Protein AF-W7D893-F1 (afdb_monomer_lite)

Secondary structure (DSSP, 8-state):
----------EEEEEGGGGGGGTT--HHHHHHHHHHHHHTTSEEE-TT--HHHHHHHHT-TTEEEEE-

Radius of gyration: 12.63 Å; chains: 1; bounding box: 27×20×40 Å

Sequence (68 aa):
MRQYEEWVPKIYFLKRRFIHELNGAIYVELRQKLEQLVSEGKAVDATNFNYSDTEKYKGNPTYIKYLC

Organism: NCBI:txid1265822

pLDDT: mean 86.07, std 13.04, range [38.88, 95.88]

Structure (mmCIF, N/CA/C/O backbone):
data_AF-W7D893-F1
#
_entry.id   AF-W7D893-F1
#
loop_
_atom_site.group_PDB
_atom_site.id
_atom_site.type_symbol
_atom_site.label_atom_id
_atom_site.label_alt_id
_atom_site.label_comp_id
_atom_site.label_asym_id
_atom_site.label_entity_id
_atom_site.label_seq_id
_atom_site.pdbx_PDB_ins_code
_atom_site.Cartn_x
_atom_site.Cartn_y
_atom_site.Cartn_z
_atom_site.occupancy
_atom_site.B_iso_or_equiv
_atom_site.auth_seq_id
_atom_site.auth_comp_id
_atom_site.auth_asym_id
_atom_site.auth_atom_id
_atom_site.pdbx_PDB_model_num
ATOM 1 N N . MET A 1 1 ? -7.980 -13.168 -29.312 1.00 38.88 1 MET A N 1
ATOM 2 C CA . MET A 1 1 ? -6.556 -12.992 -28.955 1.00 38.88 1 MET A CA 1
ATOM 3 C C . MET A 1 1 ? -6.525 -12.334 -27.587 1.00 38.88 1 MET A C 1
ATOM 5 O O . MET A 1 1 ? -6.992 -11.210 -27.481 1.00 38.88 1 MET A O 1
ATOM 9 N N . ARG A 1 2 ? -6.125 -13.046 -26.526 1.00 48.19 2 ARG A N 1
ATOM 10 C CA . ARG A 1 2 ? -5.938 -12.409 -25.215 1.00 48.19 2 ARG A CA 1
ATOM 11 C C . ARG A 1 2 ? -4.612 -11.663 -25.302 1.00 48.19 2 ARG A C 1
ATOM 13 O O . ARG A 1 2 ? -3.575 -12.310 -25.402 1.00 48.19 2 ARG A O 1
ATOM 20 N N . GLN A 1 3 ? -4.662 -10.335 -25.388 1.00 46.12 3 GLN A N 1
ATOM 21 C CA . GLN A 1 3 ? -3.479 -9.516 -25.154 1.00 46.12 3 GLN A CA 1
ATOM 22 C C . GLN A 1 3 ? -3.002 -9.867 -23.746 1.00 46.12 3 GLN A C 1
ATOM 24 O O . GLN A 1 3 ? -3.724 -9.662 -22.773 1.00 46.12 3 GLN A O 1
ATOM 29 N N . TYR A 1 4 ? -1.836 -10.494 -23.652 1.00 51.97 4 TYR A N 1
ATOM 30 C CA . TYR A 1 4 ? -1.110 -10.527 -22.398 1.00 51.97 4 TYR A CA 1
ATOM 31 C C . TYR A 1 4 ? -0.638 -9.089 -22.201 1.00 51.97 4 TYR A C 1
ATOM 33 O O . TYR A 1 4 ? 0.359 -8.692 -22.795 1.00 51.97 4 TYR A O 1
ATOM 41 N N . GLU A 1 5 ? -1.416 -8.279 -21.477 1.00 58.81 5 GLU A N 1
ATOM 42 C CA . GLU A 1 5 ? -0.892 -7.035 -20.916 1.00 58.81 5 GLU A CA 1
ATOM 43 C C . GLU A 1 5 ? 0.404 -7.406 -20.196 1.00 58.81 5 GLU A C 1
ATOM 45 O O . GLU A 1 5 ? 0.402 -8.282 -19.326 1.00 58.81 5 GLU A O 1
ATOM 50 N N . GLU A 1 6 ? 1.522 -6.820 -20.623 1.00 57.72 6 GLU A N 1
ATOM 51 C CA . GLU A 1 6 ? 2.791 -6.964 -19.922 1.00 57.72 6 GLU A CA 1
ATOM 52 C C . GLU A 1 6 ? 2.551 -6.562 -18.466 1.00 57.72 6 GLU A C 1
ATOM 54 O O . GLU A 1 6 ? 2.241 -5.408 -18.158 1.00 57.72 6 GLU A O 1
ATOM 59 N N . TRP A 1 7 ? 2.614 -7.542 -17.563 1.00 66.38 7 TRP A N 1
ATOM 60 C CA . TRP A 1 7 ? 2.436 -7.310 -16.139 1.00 66.38 7 TRP A CA 1
ATOM 61 C C . TRP A 1 7 ? 3.642 -6.529 -15.639 1.00 66.38 7 TRP A C 1
ATOM 63 O O . TRP A 1 7 ? 4.657 -7.107 -15.258 1.00 66.38 7 TRP A O 1
ATOM 73 N N . VAL A 1 8 ? 3.536 -5.201 -15.672 1.00 76.81 8 VAL A N 1
ATOM 74 C CA . VAL A 1 8 ? 4.509 -4.328 -15.023 1.00 76.81 8 VAL A CA 1
ATOM 75 C C . VAL A 1 8 ? 4.366 -4.549 -13.517 1.00 76.81 8 VAL A C 1
ATOM 77 O O . VAL A 1 8 ? 3.289 -4.257 -12.979 1.00 76.81 8 VAL A O 1
ATOM 80 N N . PRO A 1 9 ? 5.403 -5.077 -12.843 1.00 82.12 9 PRO A N 1
ATOM 81 C CA . PRO A 1 9 ? 5.345 -5.328 -11.416 1.00 82.12 9 PRO A CA 1
ATOM 82 C C . PRO A 1 9 ? 5.201 -4.000 -10.674 1.00 82.12 9 PRO A C 1
ATOM 84 O O . PRO A 1 9 ? 5.986 -3.071 -10.876 1.00 82.12 9 PRO A O 1
ATOM 87 N N . LYS A 1 10 ? 4.202 -3.920 -9.801 1.00 89.88 10 LYS A N 1
ATOM 88 C CA . LYS A 1 10 ? 3.933 -2.768 -8.947 1.00 89.88 10 LYS A CA 1
ATOM 89 C C . LYS A 1 10 ? 4.291 -3.074 -7.505 1.00 89.88 10 LYS A C 1
ATOM 91 O O . LYS A 1 10 ? 4.118 -4.190 -7.011 1.00 89.88 10 LYS A O 1
ATOM 96 N N . ILE A 1 11 ? 4.797 -2.061 -6.813 1.00 91.81 11 ILE A N 1
ATOM 97 C CA . ILE A 1 11 ? 5.177 -2.167 -5.405 1.00 91.81 11 ILE A CA 1
ATOM 98 C C . ILE A 1 11 ? 4.272 -1.254 -4.599 1.00 91.81 11 ILE A C 1
ATOM 100 O O . ILE A 1 11 ? 4.221 -0.054 -4.846 1.00 91.81 11 ILE A O 1
ATOM 104 N N . TYR A 1 12 ? 3.629 -1.814 -3.581 1.00 94.31 12 TYR A N 1
ATOM 105 C CA . TYR A 1 12 ? 2.805 -1.056 -2.650 1.00 94.31 12 TYR A CA 1
ATOM 106 C C . TYR A 1 12 ? 3.303 -1.230 -1.220 1.00 94.31 12 TYR A C 1
ATOM 108 O O . TYR A 1 12 ? 3.697 -2.324 -0.809 1.00 94.31 12 TYR A O 1
ATOM 116 N N . PHE A 1 13 ? 3.230 -0.163 -0.431 1.00 95.25 13 PHE A N 1
ATOM 117 C CA . PHE A 1 13 ? 3.394 -0.219 1.019 1.00 95.25 13 PHE A CA 1
ATOM 118 C C . PHE A 1 13 ? 2.062 0.092 1.693 1.00 95.25 13 PHE A C 1
ATOM 120 O O . PHE A 1 13 ? 1.612 1.236 1.718 1.00 95.25 13 PHE A O 1
ATOM 127 N N . LEU A 1 14 ? 1.425 -0.929 2.259 1.00 95.62 14 LEU A N 1
ATOM 128 C CA . LEU A 1 14 ? 0.159 -0.801 2.975 1.00 95.62 14 LEU A CA 1
ATOM 129 C C . LEU A 1 14 ? 0.416 -0.556 4.461 1.00 95.62 14 LEU A C 1
ATOM 131 O O . LEU A 1 14 ? 1.199 -1.280 5.075 1.00 95.62 14 LEU A O 1
ATOM 135 N N . LYS A 1 15 ? -0.283 0.402 5.081 1.00 95.31 15 LYS A N 1
ATOM 136 C CA . LYS A 1 15 ? -0.268 0.527 6.546 1.00 95.31 15 LYS A CA 1
ATOM 137 C C . LYS A 1 15 ? -0.908 -0.720 7.161 1.00 95.31 15 LYS A C 1
ATOM 139 O O . LYS A 1 15 ? -2.083 -0.998 6.936 1.00 95.31 15 LYS A O 1
ATOM 144 N N . ARG A 1 16 ? -0.160 -1.431 8.001 1.00 94.25 16 ARG A N 1
ATOM 145 C CA . ARG A 1 16 ? -0.505 -2.721 8.617 1.00 94.25 16 ARG A CA 1
ATOM 146 C C . ARG A 1 16 ? -1.893 -2.758 9.251 1.00 94.25 16 ARG A C 1
ATOM 148 O O . ARG A 1 16 ? -2.578 -3.769 9.152 1.00 94.25 16 ARG A O 1
ATOM 155 N N . ARG A 1 17 ? -2.333 -1.653 9.860 1.00 95.81 17 ARG A N 1
ATOM 156 C CA . ARG A 1 17 ? -3.668 -1.547 10.470 1.00 95.81 17 ARG A CA 1
ATOM 157 C C . ARG A 1 17 ? -4.822 -1.759 9.481 1.00 95.81 17 ARG A C 1
ATOM 159 O O . ARG A 1 17 ? -5.885 -2.164 9.921 1.00 95.81 17 ARG A O 1
ATOM 166 N N . PHE A 1 18 ? -4.610 -1.538 8.183 1.00 95.88 18 PHE A N 1
ATOM 167 C CA . PHE A 1 18 ? -5.619 -1.681 7.125 1.00 95.88 18 PHE A CA 1
ATOM 168 C C . PHE A 1 18 ? -5.498 -2.998 6.341 1.00 95.88 18 PHE A C 1
ATOM 170 O O . PHE A 1 18 ? -6.158 -3.167 5.323 1.00 95.88 18 PHE A O 1
ATOM 177 N N . ILE A 1 19 ? -4.691 -3.964 6.805 1.00 94.50 19 ILE A N 1
ATOM 178 C CA . ILE A 1 19 ? -4.552 -5.271 6.134 1.00 94.50 19 ILE A CA 1
ATOM 179 C C . ILE A 1 19 ? -5.894 -6.001 5.974 1.00 94.50 19 ILE A C 1
ATOM 181 O O . ILE A 1 19 ? -6.112 -6.697 4.987 1.00 94.50 19 ILE A O 1
ATOM 185 N N . HIS A 1 20 ? -6.813 -5.805 6.920 1.00 94.81 20 HIS A N 1
ATOM 186 C CA . HIS A 1 20 ? -8.140 -6.408 6.894 1.00 94.81 20 HIS A CA 1
ATOM 187 C C . HIS A 1 20 ? -9.000 -5.907 5.719 1.00 94.81 20 HIS A C 1
ATOM 189 O O . HIS A 1 20 ? -9.840 -6.657 5.232 1.00 94.81 20 HIS A O 1
ATOM 195 N N . GLU A 1 21 ? -8.755 -4.697 5.198 1.00 94.19 21 GLU A N 1
ATOM 196 C CA . GLU A 1 21 ? -9.497 -4.143 4.051 1.00 94.19 21 GLU A CA 1
ATOM 197 C C . GLU A 1 21 ? -9.188 -4.883 2.737 1.00 94.19 21 GLU A C 1
ATOM 199 O O . GLU A 1 21 ? -10.004 -4.908 1.808 1.00 94.19 21 GLU A O 1
ATOM 204 N N . LEU A 1 22 ? -8.051 -5.588 2.679 1.00 93.38 22 LEU A N 1
ATOM 205 C CA . LEU A 1 22 ? -7.731 -6.465 1.555 1.00 93.38 22 LEU A CA 1
ATOM 206 C C . LEU A 1 22 ? -8.702 -7.649 1.456 1.00 93.38 22 LEU A C 1
ATOM 208 O O . LEU A 1 22 ? -8.952 -8.121 0.353 1.00 93.38 22 LEU A O 1
ATOM 212 N N . ASN A 1 23 ? -9.322 -8.086 2.560 1.00 92.88 23 ASN A N 1
ATOM 213 C CA . ASN A 1 23 ? -10.301 -9.185 2.595 1.00 92.88 23 ASN A CA 1
ATOM 214 C C . ASN A 1 23 ? -9.825 -10.477 1.892 1.00 92.88 23 ASN A C 1
ATOM 216 O O . ASN A 1 23 ? -10.590 -11.121 1.183 1.00 92.88 23 ASN A O 1
ATOM 220 N N . GLY A 1 24 ? -8.540 -10.822 2.021 1.00 89.38 24 GLY A N 1
ATOM 221 C CA . GLY A 1 24 ? -7.971 -12.009 1.371 1.00 89.38 24 GLY A CA 1
ATOM 222 C C 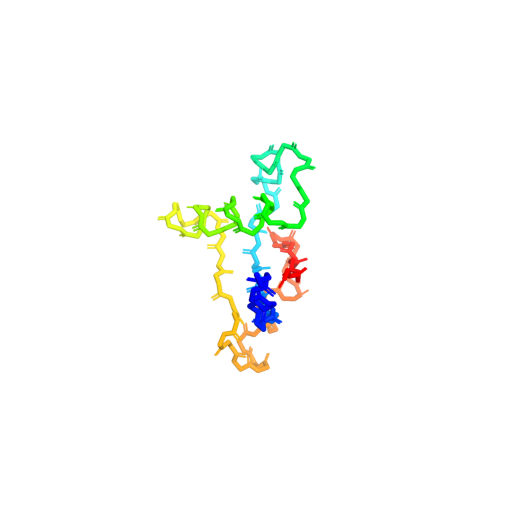. GLY A 1 24 ? -7.808 -11.909 -0.152 1.00 89.38 24 GLY A C 1
ATOM 223 O O . GLY A 1 24 ? -7.528 -12.924 -0.782 1.00 89.38 24 GLY A O 1
ATOM 224 N N . ALA A 1 25 ? -7.957 -10.715 -0.739 1.00 91.19 25 ALA A N 1
ATOM 225 C CA . ALA A 1 25 ? -7.755 -10.498 -2.167 1.00 91.19 25 ALA A C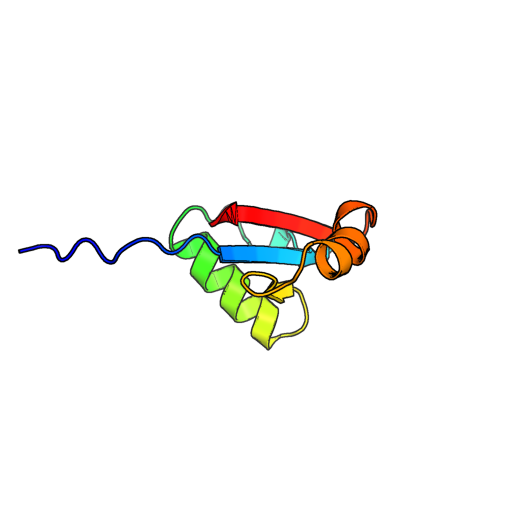A 1
ATOM 226 C C . ALA A 1 25 ? -6.341 -10.905 -2.612 1.00 91.19 25 ALA A C 1
ATOM 228 O O . ALA A 1 25 ? -5.352 -10.671 -1.910 1.00 91.19 25 ALA A O 1
ATOM 229 N N . ILE A 1 26 ? -6.252 -11.474 -3.815 1.00 89.31 26 ILE A N 1
ATOM 230 C CA . ILE A 1 26 ? -5.009 -11.929 -4.452 1.00 89.31 26 ILE A CA 1
ATOM 231 C C . ILE A 1 26 ? -4.946 -11.456 -5.912 1.00 89.31 26 ILE A C 1
ATOM 233 O O . ILE A 1 26 ? -5.962 -11.082 -6.498 1.00 89.31 26 ILE A O 1
ATOM 237 N N . TYR A 1 27 ? -3.752 -11.471 -6.510 1.00 86.25 27 TYR A N 1
ATOM 238 C CA . TYR A 1 27 ? -3.516 -11.123 -7.920 1.00 86.25 27 TYR A CA 1
ATOM 239 C C . TYR A 1 27 ? -4.167 -9.789 -8.351 1.00 86.25 27 TYR A C 1
ATOM 241 O O . TYR A 1 27 ? -3.846 -8.734 -7.805 1.00 86.25 27 TYR A O 1
ATOM 249 N N . VAL A 1 28 ? -5.072 -9.826 -9.338 1.00 88.44 28 VAL A N 1
ATOM 250 C CA . VAL A 1 28 ? -5.728 -8.644 -9.925 1.00 88.44 28 VAL A CA 1
ATOM 251 C C . VAL A 1 28 ? -6.568 -7.902 -8.889 1.00 88.44 28 VAL A C 1
ATOM 253 O O . VAL A 1 28 ? -6.493 -6.679 -8.802 1.00 88.44 28 VAL A O 1
ATOM 256 N N . GLU A 1 29 ? -7.331 -8.633 -8.076 1.00 90.56 29 GLU A N 1
ATOM 257 C CA . GLU A 1 29 ? -8.194 -8.033 -7.058 1.00 90.56 29 GLU A CA 1
ATOM 258 C C . GLU A 1 29 ? -7.359 -7.346 -5.972 1.00 90.56 29 GLU A C 1
ATOM 260 O O . GLU A 1 29 ? -7.667 -6.231 -5.552 1.00 90.56 29 GLU A O 1
ATOM 265 N N . LEU A 1 30 ? -6.249 -7.975 -5.566 1.00 93.19 30 LEU A N 1
ATOM 266 C CA . LEU A 1 30 ? -5.306 -7.380 -4.619 1.00 93.19 30 LEU A CA 1
ATOM 267 C C . LEU A 1 30 ? -4.762 -6.053 -5.149 1.00 93.19 30 LEU A C 1
ATOM 269 O O . LEU A 1 30 ? -4.743 -5.063 -4.421 1.00 93.19 30 LEU A O 1
ATOM 273 N N . ARG A 1 31 ? -4.353 -6.025 -6.420 1.00 91.94 31 ARG A N 1
ATOM 274 C CA . ARG A 1 31 ? -3.833 -4.820 -7.067 1.00 91.94 31 ARG A CA 1
ATOM 275 C C . ARG A 1 31 ? -4.875 -3.703 -7.106 1.00 91.94 31 ARG A C 1
ATOM 277 O O . ARG A 1 31 ? -4.570 -2.596 -6.679 1.00 91.94 31 ARG A O 1
ATOM 284 N N . GLN A 1 32 ? -6.099 -3.997 -7.541 1.00 93.19 32 GLN A N 1
ATOM 285 C CA . GLN A 1 32 ? -7.187 -3.012 -7.582 1.00 93.19 32 GLN A CA 1
ATOM 286 C C . GLN A 1 32 ? -7.489 -2.439 -6.192 1.00 93.19 32 GLN A C 1
ATOM 288 O O . GLN A 1 32 ? -7.626 -1.226 -6.030 1.00 93.19 32 GLN A O 1
ATOM 293 N N . LYS A 1 33 ? -7.520 -3.294 -5.164 1.00 95.19 33 LYS A N 1
ATOM 294 C CA . LYS A 1 33 ? -7.706 -2.844 -3.782 1.00 95.19 33 LYS A CA 1
ATOM 295 C C . LYS A 1 33 ? -6.556 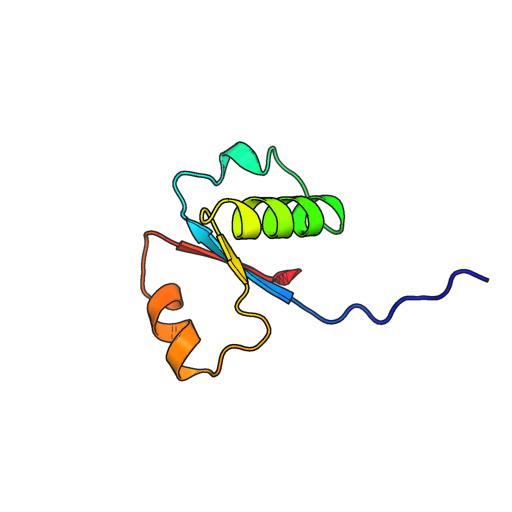-1.988 -3.280 1.00 95.19 33 LYS A C 1
ATOM 297 O O . LYS A 1 33 ? -6.795 -0.985 -2.617 1.00 95.19 33 LYS A O 1
ATOM 302 N N . LEU A 1 34 ? -5.313 -2.361 -3.573 1.00 95.44 34 LEU A N 1
ATOM 303 C CA . LEU A 1 34 ? -4.157 -1.559 -3.185 1.00 95.44 34 LEU A CA 1
ATOM 304 C C . LEU A 1 34 ? -4.189 -0.187 -3.866 1.00 95.44 34 LEU A C 1
ATOM 306 O O . LEU A 1 34 ? -3.939 0.803 -3.189 1.00 95.44 34 LEU A O 1
ATOM 310 N N . GLU A 1 35 ? -4.573 -0.101 -5.142 1.00 94.88 35 GLU A N 1
ATOM 311 C CA . GLU A 1 35 ? -4.759 1.177 -5.847 1.00 94.88 35 GLU A CA 1
ATOM 312 C C . GLU A 1 35 ? -5.847 2.041 -5.193 1.00 94.88 35 GLU A C 1
ATOM 314 O O . GLU A 1 35 ? -5.614 3.221 -4.931 1.00 94.88 35 GLU A O 1
ATOM 319 N N . GLN A 1 36 ? -6.987 1.452 -4.823 1.00 95.81 36 GLN A N 1
ATOM 320 C CA . GLN A 1 36 ? -8.026 2.160 -4.071 1.00 95.81 36 GLN A CA 1
ATOM 321 C C . GLN A 1 36 ? -7.503 2.668 -2.715 1.00 95.81 36 GLN A C 1
ATOM 323 O O . GLN A 1 36 ? -7.674 3.836 -2.363 1.00 95.81 36 GLN A O 1
ATOM 328 N N . LEU A 1 37 ? -6.810 1.814 -1.957 1.00 95.88 37 LEU A N 1
ATOM 329 C CA . LEU A 1 37 ? -6.244 2.173 -0.655 1.00 95.88 37 LEU A CA 1
ATOM 330 C C . LEU A 1 37 ? -5.138 3.234 -0.773 1.00 95.88 37 LEU A C 1
ATOM 332 O O . LEU A 1 37 ? -4.917 3.990 0.177 1.00 95.88 37 LEU A O 1
ATOM 336 N N . VAL A 1 38 ? -4.450 3.324 -1.915 1.00 95.69 38 VAL A N 1
ATOM 337 C CA . VAL A 1 38 ? -3.542 4.439 -2.224 1.00 95.69 38 VAL A CA 1
ATOM 338 C C . VAL A 1 38 ? -4.332 5.740 -2.365 1.00 95.69 38 VAL A C 1
ATOM 340 O O . VAL A 1 38 ? -3.971 6.724 -1.720 1.00 95.69 38 VAL A O 1
ATOM 343 N N . SER A 1 39 ? -5.436 5.750 -3.121 1.00 95.12 39 SER A N 1
ATOM 344 C CA . SER A 1 39 ? -6.307 6.932 -3.255 1.00 95.12 39 SER A CA 1
ATOM 345 C C . SER A 1 39 ? -6.891 7.406 -1.918 1.00 95.12 39 SER A C 1
ATOM 347 O O . SER A 1 39 ? -7.111 8.598 -1.728 1.00 95.12 39 SER A O 1
ATOM 349 N N . GLU A 1 40 ? -7.081 6.496 -0.963 1.00 95.56 40 GLU A N 1
ATOM 350 C CA . GLU A 1 40 ? -7.554 6.797 0.395 1.00 95.56 40 GLU A CA 1
ATOM 351 C C . GLU A 1 40 ? -6.424 7.188 1.379 1.00 95.56 40 GLU A C 1
ATOM 353 O O . GLU A 1 40 ? -6.672 7.427 2.563 1.00 95.56 40 GLU A O 1
ATOM 358 N N . GLY A 1 41 ? -5.159 7.225 0.936 1.00 94.38 41 GLY A N 1
ATOM 359 C CA . GLY A 1 41 ? -3.997 7.540 1.784 1.00 94.38 41 GLY A CA 1
ATOM 360 C C . GLY A 1 41 ? -3.647 6.449 2.811 1.00 94.38 41 GLY A C 1
ATOM 361 O O . GLY A 1 41 ? -2.928 6.687 3.798 1.00 94.38 41 GLY A O 1
ATOM 362 N N . LYS A 1 42 ? -4.174 5.238 2.613 1.00 95.38 42 LYS A N 1
ATOM 363 C CA . LYS A 1 42 ? -3.979 4.058 3.469 1.00 95.38 42 LYS A CA 1
ATOM 364 C C . LYS A 1 42 ? -2.808 3.188 3.004 1.00 95.38 42 LYS A C 1
ATOM 366 O O . LYS A 1 42 ? -2.183 2.525 3.836 1.00 95.38 42 LYS A O 1
ATOM 371 N N . ALA A 1 43 ? -2.478 3.246 1.719 1.00 95.62 43 ALA A N 1
ATOM 372 C CA . ALA A 1 43 ? -1.300 2.640 1.110 1.00 95.62 43 ALA A CA 1
ATOM 373 C C . ALA A 1 43 ? -0.474 3.685 0.340 1.00 95.62 43 ALA A C 1
ATOM 375 O O . ALA A 1 43 ? -0.913 4.814 0.130 1.00 95.62 43 ALA A O 1
ATOM 376 N N . VAL A 1 44 ? 0.736 3.303 -0.059 1.00 94.44 44 VAL A N 1
ATOM 377 C CA . VAL A 1 44 ? 1.639 4.105 -0.891 1.00 94.44 44 VAL A CA 1
ATOM 378 C C . VAL A 1 44 ? 2.020 3.284 -2.116 1.00 94.44 44 VAL A C 1
ATOM 380 O O . VAL A 1 44 ? 2.495 2.159 -1.959 1.00 94.44 44 VAL A O 1
ATOM 383 N N . ASP A 1 45 ? 1.824 3.840 -3.312 1.00 93.69 45 ASP A N 1
ATOM 384 C CA . ASP A 1 45 ? 2.397 3.297 -4.546 1.00 93.69 45 ASP A CA 1
ATOM 385 C C . ASP A 1 45 ? 3.877 3.691 -4.608 1.00 93.69 45 ASP A C 1
ATOM 387 O O . ASP A 1 45 ? 4.226 4.871 -4.671 1.00 93.69 45 ASP A O 1
ATOM 391 N N . ALA A 1 46 ? 4.741 2.686 -4.539 1.00 91.62 46 ALA A N 1
ATOM 392 C CA . ALA A 1 46 ? 6.189 2.817 -4.573 1.00 91.62 46 ALA A CA 1
ATOM 393 C C . ALA A 1 46 ? 6.796 2.175 -5.827 1.00 91.62 46 ALA A C 1
ATOM 395 O O . ALA A 1 46 ? 7.989 1.876 -5.849 1.00 91.62 46 ALA A O 1
ATOM 396 N N . THR A 1 47 ? 5.996 1.969 -6.876 1.00 88.56 47 THR A N 1
ATOM 397 C CA . THR A 1 47 ? 6.451 1.384 -8.148 1.00 88.56 47 THR A CA 1
ATOM 398 C C . THR A 1 47 ? 7.596 2.191 -8.763 1.00 88.56 47 THR A C 1
ATOM 400 O O . THR A 1 47 ? 8.539 1.613 -9.290 1.00 88.56 47 THR A O 1
ATOM 403 N N . ASN A 1 48 ? 7.558 3.520 -8.621 1.00 87.50 48 ASN A N 1
ATOM 404 C CA . ASN A 1 48 ? 8.575 4.436 -9.150 1.00 87.50 48 ASN A CA 1
ATOM 405 C C . ASN A 1 48 ? 9.550 4.953 -8.080 1.00 87.50 48 ASN A C 1
ATOM 407 O O . ASN A 1 48 ? 10.230 5.954 -8.299 1.00 87.50 48 ASN A O 1
ATOM 411 N N . PHE A 1 49 ? 9.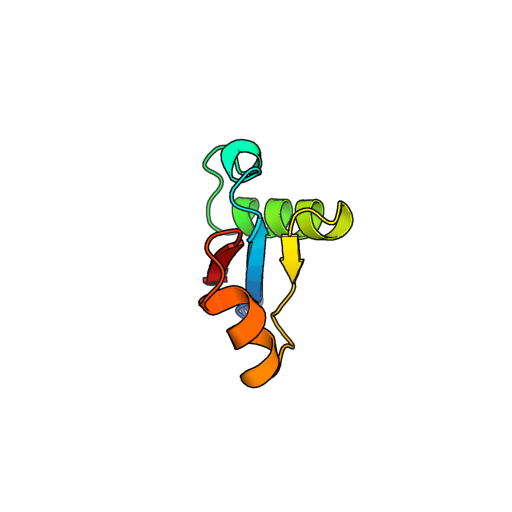587 4.343 -6.892 1.00 84.94 49 PHE A N 1
ATOM 412 C CA . PHE A 1 49 ? 10.494 4.802 -5.843 1.00 84.94 49 PHE A CA 1
ATO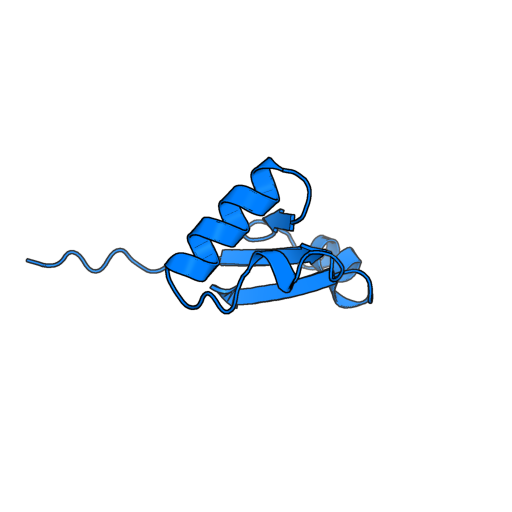M 413 C C . PHE A 1 49 ? 11.921 4.348 -6.126 1.00 84.94 49 PHE A C 1
ATOM 415 O O . PHE A 1 49 ? 12.176 3.196 -6.475 1.00 84.94 49 PHE A O 1
ATOM 422 N N . ASN A 1 50 ? 12.867 5.250 -5.878 1.00 82.25 50 ASN A N 1
ATOM 423 C CA . ASN A 1 50 ? 14.273 4.891 -5.823 1.00 82.25 50 ASN A CA 1
ATOM 424 C C . ASN A 1 50 ? 14.554 4.051 -4.572 1.00 82.25 50 ASN A C 1
ATOM 426 O O . ASN A 1 50 ? 13.817 4.102 -3.581 1.00 82.25 50 ASN A O 1
ATOM 430 N N . TYR A 1 51 ? 15.661 3.306 -4.593 1.00 73.19 51 TYR A N 1
ATOM 431 C CA . TYR A 1 51 ? 16.056 2.421 -3.494 1.00 73.19 51 TYR A CA 1
ATOM 432 C C . TYR A 1 51 ? 15.990 3.124 -2.123 1.00 73.19 51 TYR A C 1
ATOM 434 O O . TYR A 1 51 ? 15.333 2.626 -1.208 1.00 73.19 51 TYR A O 1
ATOM 442 N N . SER A 1 52 ? 16.548 4.333 -2.017 1.00 77.88 52 SER A N 1
ATOM 443 C CA . SER A 1 52 ? 16.568 5.136 -0.787 1.00 77.88 52 SER A CA 1
ATOM 444 C C . SER A 1 52 ? 15.179 5.500 -0.245 1.00 77.88 52 SER A C 1
ATOM 446 O O . SER A 1 52 ? 14.991 5.578 0.968 1.00 77.88 52 SER A O 1
ATOM 448 N N . ASP A 1 53 ? 14.179 5.698 -1.108 1.00 80.81 53 ASP A N 1
ATOM 449 C CA . ASP A 1 53 ? 12.814 6.003 -0.666 1.00 80.81 53 ASP A CA 1
ATOM 450 C C . ASP A 1 53 ? 12.093 4.766 -0.140 1.00 80.81 53 ASP A C 1
ATOM 452 O O . ASP A 1 53 ? 11.299 4.867 0.796 1.00 80.81 53 ASP A O 1
ATOM 456 N N . THR A 1 54 ? 12.415 3.584 -0.672 1.00 78.38 54 THR A N 1
ATOM 457 C CA . THR A 1 54 ? 11.842 2.324 -0.181 1.00 78.38 54 THR A CA 1
ATOM 458 C C . THR A 1 54 ? 12.357 1.934 1.206 1.00 78.38 54 THR A C 1
ATOM 460 O O . THR A 1 54 ? 11.624 1.293 1.964 1.00 78.38 54 THR A O 1
ATOM 463 N N . GLU A 1 55 ? 13.566 2.356 1.597 1.00 81.12 55 GLU A N 1
ATOM 464 C CA . GLU A 1 55 ? 14.137 2.046 2.918 1.00 81.12 55 GLU A CA 1
ATOM 465 C C . GLU A 1 55 ? 13.338 2.659 4.074 1.00 81.12 55 GLU A C 1
ATOM 467 O O . GLU A 1 55 ? 13.176 2.015 5.113 1.00 81.12 55 GLU A O 1
ATOM 472 N N . LYS A 1 56 ? 12.726 3.834 3.854 1.00 82.06 56 LYS A N 1
ATOM 473 C CA . LYS A 1 56 ? 11.824 4.492 4.821 1.00 82.06 56 LYS A CA 1
ATOM 474 C C . LYS A 1 56 ? 10.648 3.598 5.231 1.00 82.06 56 LYS A C 1
ATOM 476 O O . LYS A 1 56 ? 10.127 3.728 6.339 1.00 82.06 56 LYS A O 1
ATOM 481 N N . TYR A 1 57 ? 10.237 2.693 4.344 1.00 83.00 57 TYR A N 1
ATOM 482 C CA . TYR A 1 57 ? 9.102 1.795 4.549 1.00 83.00 57 TYR A CA 1
ATOM 483 C C . TYR A 1 57 ? 9.540 0.366 4.875 1.00 83.00 57 TYR A C 1
ATOM 485 O O . TYR A 1 57 ? 8.886 -0.298 5.674 1.00 83.00 57 TYR A O 1
ATOM 493 N N . LYS A 1 58 ? 10.661 -0.106 4.312 1.00 75.06 58 LYS A N 1
ATOM 494 C CA . LYS A 1 58 ? 11.171 -1.475 4.500 1.00 75.06 58 LYS A CA 1
ATOM 495 C C . LYS A 1 58 ? 11.533 -1.780 5.958 1.00 75.06 58 LYS A C 1
ATOM 497 O O . LYS A 1 58 ? 11.316 -2.900 6.406 1.00 75.06 58 LYS A O 1
ATOM 502 N N . GLY A 1 59 ? 12.064 -0.798 6.688 1.00 77.38 59 GLY A N 1
ATOM 503 C CA . GLY A 1 59 ? 12.398 -0.929 8.112 1.00 77.38 59 GLY A CA 1
ATOM 504 C C . GLY A 1 59 ? 11.268 -0.547 9.072 1.00 77.38 59 GLY A C 1
ATOM 505 O O . GLY A 1 59 ? 11.442 -0.644 10.284 1.00 77.38 59 GLY A O 1
ATOM 506 N N . ASN A 1 60 ? 10.120 -0.085 8.565 1.00 85.88 60 ASN A N 1
ATOM 507 C CA . ASN A 1 60 ? 9.054 0.457 9.397 1.00 85.88 60 ASN A CA 1
ATOM 508 C C . ASN A 1 60 ? 7.962 -0.602 9.650 1.00 85.88 60 ASN A C 1
ATOM 510 O O . ASN A 1 60 ? 7.231 -0.948 8.720 1.00 85.88 60 ASN A O 1
ATOM 514 N N . PRO A 1 61 ? 7.762 -1.067 10.901 1.00 87.75 61 PRO A N 1
ATOM 515 C CA . PRO A 1 61 ? 6.775 -2.105 11.224 1.00 87.75 61 PRO A CA 1
ATOM 516 C C . PRO A 1 61 ? 5.320 -1.670 10.981 1.00 87.75 61 PRO A C 1
ATOM 518 O O . PRO A 1 61 ? 4.409 -2.504 10.982 1.00 87.75 61 PRO A O 1
ATOM 521 N N . THR A 1 62 ? 5.096 -0.372 10.758 1.00 92.06 62 THR A N 1
ATOM 522 C CA . THR A 1 62 ? 3.795 0.196 10.390 1.00 92.06 62 THR A CA 1
ATOM 523 C C . THR A 1 62 ? 3.366 -0.219 8.989 1.00 92.06 62 THR A C 1
ATOM 525 O O . THR A 1 62 ? 2.170 -0.183 8.711 1.00 92.06 62 THR A O 1
ATOM 528 N N . TYR A 1 63 ? 4.292 -0.611 8.111 1.00 94.19 63 TYR A N 1
ATOM 529 C CA . TYR A 1 63 ? 4.003 -0.909 6.712 1.00 94.19 63 TYR A CA 1
ATOM 530 C C . TYR A 1 63 ? 4.261 -2.377 6.363 1.00 94.19 63 TYR A C 1
ATOM 532 O O . TYR A 1 63 ? 5.127 -3.038 6.928 1.00 94.19 63 TYR A O 1
ATOM 540 N N . ILE A 1 64 ? 3.490 -2.881 5.404 1.00 93.19 64 ILE A N 1
ATOM 541 C CA . ILE A 1 64 ? 3.660 -4.192 4.781 1.00 93.19 64 ILE A CA 1
ATOM 542 C C . ILE A 1 64 ? 3.891 -3.961 3.293 1.00 93.19 64 ILE A C 1
ATOM 544 O O . ILE A 1 64 ? 3.132 -3.232 2.650 1.00 93.19 64 ILE A O 1
ATOM 548 N N . LYS A 1 65 ? 4.942 -4.577 2.753 1.00 92.81 65 LYS A N 1
ATOM 549 C CA . LYS A 1 65 ? 5.261 -4.515 1.328 1.00 92.81 65 LYS A CA 1
ATOM 550 C C . LYS A 1 65 ? 4.452 -5.560 0.561 1.00 92.81 65 LYS A C 1
ATOM 552 O O . LYS A 1 65 ? 4.518 -6.741 0.890 1.00 92.81 65 LYS A O 1
ATOM 557 N N . TYR A 1 66 ? 3.779 -5.124 -0.4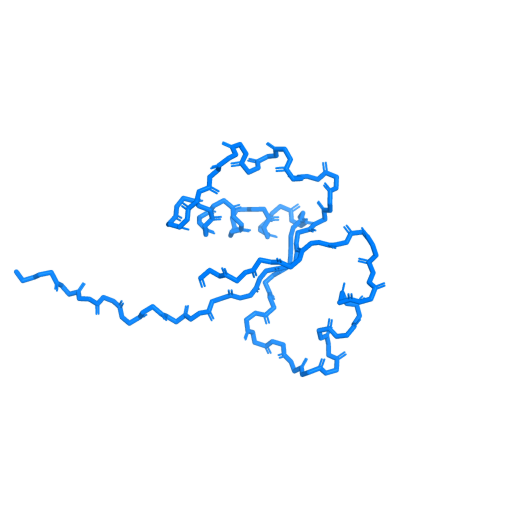96 1.00 92.31 66 TYR A N 1
ATOM 558 C CA . TYR A 1 66 ? 3.146 -5.972 -1.500 1.00 92.31 66 TYR A CA 1
ATOM 559 C C . TYR A 1 66 ? 3.849 -5.781 -2.844 1.00 92.31 66 TYR A C 1
ATOM 561 O O . TYR A 1 66 ? 4.196 -4.659 -3.216 1.00 92.31 66 TYR A O 1
ATOM 569 N N . LEU A 1 67 ? 4.080 -6.891 -3.541 1.00 89.44 67 LEU A N 1
ATOM 570 C CA . LEU A 1 67 ? 4.551 -6.930 -4.922 1.00 89.44 67 LEU A CA 1
ATOM 571 C C . LEU A 1 67 ? 3.438 -7.587 -5.741 1.00 89.44 67 LEU A C 1
ATOM 573 O O . LEU A 1 67 ? 3.033 -8.704 -5.408 1.00 89.44 67 LEU A O 1
ATOM 577 N N . CYS A 1 68 ? 2.915 -6.879 -6.736 1.00 85.75 68 CYS A N 1
ATOM 578 C CA . CYS A 1 68 ? 1.772 -7.306 -7.543 1.00 85.75 68 CYS A CA 1
ATOM 579 C C . CYS A 1 68 ? 2.063 -7.176 -9.032 1.00 85.75 68 CYS A C 1
ATOM 581 O O . CYS A 1 68 ? 2.821 -6.256 -9.401 1.00 85.75 68 CYS A O 1
#

Foldseek 3Di:
DPPPPPPLKWKKKAFPVCPVVLVPDDDPSSVVSRVVCVVVVRMPTCSPPDPVVVVVRVPDPRIDMDID